Protein AF-A0A328TNJ6-F1 (afdb_monomer_lite)

Sequence (65 aa):
MKPSTLAGMAGSWRISAQPEKLAQQGISPAALTGATHLVWATGGGIVPPAEMAQYQASALKVLNP

pLDDT: mean 88.08, std 6.13, range [59.28, 95.56]

Foldseek 3Di:
DPPVQCPCVCVLVVVLVCQPVCVVVVHHPVNNVPDDDDRGRPDDPPDDPVNVVVVVVVVVVVVPD

Organism: NCBI:txid252393

Structure (mmCIF, N/CA/C/O backbone):
data_AF-A0A328TNJ6-F1
#
_entry.id   AF-A0A328TNJ6-F1
#
loop_
_atom_site.group_PDB
_atom_site.id
_atom_site.type_symbol
_atom_site.label_atom_id
_atom_site.label_alt_id
_atom_site.label_comp_id
_atom_site.label_asym_id
_atom_site.label_entity_id
_atom_site.label_seq_id
_atom_site.pdbx_PDB_ins_code
_atom_site.Cartn_x
_atom_site.Cartn_y
_atom_site.Cartn_z
_atom_site.occupancy
_atom_site.B_iso_or_equiv
_atom_site.auth_seq_id
_atom_site.auth_comp_id
_atom_site.auth_asym_id
_atom_site.auth_atom_id
_atom_site.pdbx_PDB_model_num
ATOM 1 N N . MET A 1 1 ? 7.705 -0.824 -10.922 1.00 71.06 1 MET A N 1
ATOM 2 C CA . MET A 1 1 ? 6.880 0.396 -10.993 1.00 71.06 1 MET A CA 1
ATOM 3 C C . MET A 1 1 ? 7.691 1.578 -10.481 1.00 71.06 1 MET A C 1
ATOM 5 O O . MET A 1 1 ? 8.637 1.359 -9.729 1.00 71.06 1 MET A O 1
ATOM 9 N N . LYS A 1 2 ? 7.328 2.808 -10.866 1.00 83.25 2 LYS A N 1
ATOM 10 C CA . LYS A 1 2 ? 7.928 4.030 -10.309 1.00 83.25 2 LYS A CA 1
ATOM 11 C C . LYS A 1 2 ? 7.635 4.125 -8.798 1.00 83.25 2 LYS A C 1
ATOM 13 O O . LYS A 1 2 ? 6.539 3.732 -8.398 1.00 83.25 2 LYS A O 1
ATOM 18 N N . PRO A 1 3 ? 8.531 4.676 -7.958 1.00 79.19 3 PRO A N 1
ATOM 19 C CA . PRO A 1 3 ? 8.313 4.758 -6.509 1.00 79.19 3 PRO A CA 1
ATOM 20 C C . PRO A 1 3 ? 6.999 5.436 -6.097 1.00 79.19 3 PRO A C 1
ATOM 22 O O . PRO A 1 3 ? 6.327 4.976 -5.178 1.00 79.19 3 PRO A O 1
ATOM 25 N N . SER A 1 4 ? 6.572 6.477 -6.820 1.00 82.25 4 SER A N 1
ATOM 26 C CA . SER A 1 4 ? 5.311 7.183 -6.550 1.00 82.25 4 SER A CA 1
ATOM 27 C C . SER A 1 4 ? 4.073 6.289 -6.675 1.00 82.25 4 SER A C 1
ATOM 29 O O . SER A 1 4 ? 3.096 6.506 -5.966 1.00 82.25 4 SER A O 1
ATOM 31 N N . THR A 1 5 ? 4.119 5.256 -7.523 1.00 83.50 5 THR A N 1
ATOM 32 C CA . THR A 1 5 ? 3.034 4.276 -7.680 1.00 83.50 5 THR A CA 1
ATOM 33 C C . THR A 1 5 ? 2.760 3.503 -6.389 1.00 83.50 5 THR A C 1
ATOM 35 O O . THR A 1 5 ? 1.634 3.080 -6.152 1.00 83.50 5 THR A O 1
ATOM 38 N N . LEU A 1 6 ? 3.781 3.310 -5.552 1.00 83.12 6 LEU A N 1
ATOM 39 C CA . LEU A 1 6 ? 3.709 2.496 -4.338 1.00 83.12 6 LEU A CA 1
ATOM 40 C C . LEU A 1 6 ? 3.630 3.339 -3.058 1.00 83.12 6 LEU A C 1
ATOM 42 O O . LEU A 1 6 ? 3.714 2.792 -1.960 1.00 83.12 6 LEU A O 1
ATOM 46 N N . ALA A 1 7 ? 3.418 4.656 -3.169 1.00 86.00 7 ALA A N 1
ATOM 47 C CA . ALA A 1 7 ? 3.365 5.563 -2.020 1.00 86.00 7 ALA A CA 1
ATOM 48 C C . ALA A 1 7 ? 2.320 5.146 -0.961 1.00 86.00 7 ALA A C 1
ATOM 50 O O . ALA A 1 7 ? 2.516 5.375 0.234 1.00 86.00 7 ALA A O 1
ATOM 51 N N . GLY A 1 8 ? 1.236 4.486 -1.390 1.00 86.12 8 GLY A N 1
ATOM 52 C CA . GLY A 1 8 ? 0.178 3.979 -0.515 1.00 86.12 8 GLY A CA 1
ATOM 53 C C . GLY A 1 8 ? 0.494 2.673 0.228 1.00 86.12 8 GLY A C 1
ATOM 54 O O . GLY A 1 8 ? -0.238 2.340 1.156 1.00 86.12 8 GLY A O 1
ATOM 55 N N . MET A 1 9 ? 1.562 1.937 -0.115 1.00 89.00 9 MET A N 1
ATOM 56 C CA . MET A 1 9 ? 1.820 0.595 0.449 1.00 89.00 9 MET A CA 1
ATOM 57 C C . MET A 1 9 ? 1.990 0.590 1.971 1.00 89.00 9 MET A C 1
ATOM 59 O O . MET A 1 9 ? 1.540 -0.332 2.640 1.00 89.00 9 MET A O 1
ATOM 63 N N . ALA A 1 10 ? 2.603 1.630 2.538 1.00 90.19 10 ALA A N 1
ATOM 64 C CA . ALA A 1 10 ? 2.794 1.735 3.985 1.00 90.19 10 ALA A CA 1
ATOM 65 C C . ALA A 1 10 ? 1.536 2.218 4.735 1.00 90.19 10 ALA A C 1
ATOM 67 O O . ALA A 1 10 ? 1.548 2.303 5.963 1.00 90.19 10 ALA A O 1
ATOM 68 N N . GLY A 1 11 ? 0.463 2.578 4.022 1.00 91.00 11 GLY A N 1
ATOM 69 C CA . GLY A 1 11 ? -0.749 3.150 4.607 1.00 91.0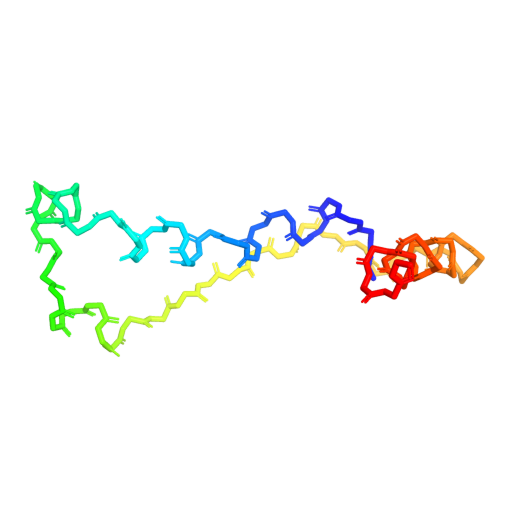0 11 GLY A CA 1
ATOM 70 C C . GLY A 1 11 ? -1.453 2.200 5.573 1.00 91.00 11 GLY A C 1
ATOM 71 O O . GLY A 1 11 ? -1.781 2.608 6.684 1.00 91.00 11 GLY A O 1
ATOM 72 N N . SER A 1 12 ? -1.621 0.930 5.192 1.00 89.88 12 SER A N 1
ATOM 73 C CA . SER A 1 12 ? -2.278 -0.082 6.032 1.00 89.88 12 SER A CA 1
ATOM 74 C C . SER A 1 12 ? -1.566 -0.258 7.371 1.00 89.88 12 SER A C 1
ATOM 76 O O . SER A 1 12 ? -2.194 -0.153 8.419 1.00 89.88 12 SER A O 1
ATOM 78 N N . TRP A 1 13 ? -0.241 -0.417 7.352 1.00 91.12 13 TRP A N 1
ATOM 79 C CA . TRP A 1 13 ? 0.552 -0.557 8.572 1.00 91.12 13 TRP A CA 1
ATOM 80 C C . TRP A 1 13 ? 0.477 0.686 9.466 1.00 91.12 13 TRP A C 1
ATOM 82 O O . TRP A 1 13 ? 0.256 0.573 10.671 1.00 91.12 13 TRP A O 1
ATOM 92 N N . ARG A 1 14 ? 0.592 1.885 8.878 1.00 92.94 14 ARG A N 1
ATOM 93 C CA . ARG A 1 14 ? 0.507 3.151 9.625 1.00 92.94 14 ARG A CA 1
ATOM 94 C C . ARG A 1 14 ? -0.847 3.347 10.294 1.00 92.94 14 ARG A C 1
ATOM 96 O O . ARG A 1 14 ? -0.890 3.892 11.393 1.00 92.94 14 ARG A O 1
ATOM 103 N N . ILE A 1 15 ? -1.935 2.955 9.633 1.00 90.62 15 ILE A N 1
ATOM 104 C CA . ILE A 1 15 ? -3.288 3.068 10.184 1.00 90.62 15 ILE A CA 1
ATOM 105 C C . ILE A 1 15 ? -3.490 2.048 11.304 1.00 90.62 15 ILE A C 1
ATOM 107 O O . ILE A 1 15 ? -3.900 2.435 12.393 1.00 90.62 15 ILE A O 1
ATOM 111 N N . SER A 1 16 ? -3.114 0.785 11.096 1.00 90.38 16 SER A N 1
ATOM 112 C CA . SER A 1 16 ? -3.243 -0.260 12.122 1.00 90.38 16 SER A CA 1
ATOM 113 C C . SER A 1 16 ? -2.415 0.020 13.384 1.00 90.38 16 SER A C 1
ATOM 115 O O . SER A 1 16 ? -2.769 -0.443 14.464 1.00 90.38 16 SER A O 1
ATOM 117 N N . ALA A 1 17 ? -1.355 0.827 13.281 1.00 92.56 17 ALA A N 1
ATOM 118 C CA . ALA A 1 17 ? -0.566 1.303 14.418 1.00 92.56 17 ALA A CA 1
ATOM 119 C C . ALA A 1 17 ? -1.217 2.463 15.212 1.00 92.56 17 ALA A C 1
ATOM 121 O O . ALA A 1 17 ? -0.595 2.987 16.134 1.00 92.56 17 ALA A O 1
ATOM 122 N N . GLN A 1 18 ? -2.440 2.897 14.872 1.00 93.81 18 GLN A N 1
ATOM 123 C CA . GLN A 1 18 ? -3.143 4.025 15.509 1.00 93.81 18 GLN A CA 1
ATOM 124 C C . GLN A 1 18 ? -4.522 3.615 16.075 1.00 93.81 18 GLN A C 1
ATOM 126 O O . GLN A 1 18 ? -5.550 4.161 15.659 1.00 93.81 18 GLN A O 1
ATOM 131 N N . PRO A 1 19 ? -4.576 2.678 17.043 1.00 89.69 19 PRO A N 1
ATOM 132 C CA . PRO A 1 19 ? -5.830 2.104 17.539 1.00 89.69 19 PRO A CA 1
ATOM 133 C C . PRO A 1 19 ? -6.764 3.134 18.187 1.00 89.69 19 PRO A C 1
ATOM 135 O O . PRO A 1 19 ? -7.977 3.039 18.027 1.00 89.69 19 PRO A O 1
ATOM 138 N N . GLU A 1 20 ? -6.228 4.153 18.863 1.00 93.62 20 GLU A N 1
ATOM 139 C CA . GLU A 1 20 ? -7.041 5.187 19.521 1.00 93.62 20 GLU A CA 1
ATOM 140 C C . GLU A 1 20 ? -7.824 6.047 18.522 1.00 93.62 20 GLU A C 1
ATOM 142 O O . GLU A 1 20 ? -9.003 6.326 18.730 1.00 93.62 20 GLU A O 1
ATOM 147 N N . LYS A 1 21 ? -7.202 6.432 17.401 1.00 93.50 21 LYS A N 1
ATOM 148 C CA . LYS A 1 21 ? -7.873 7.217 16.351 1.00 93.50 21 LYS A CA 1
ATOM 149 C C . LYS A 1 21 ? -8.941 6.398 15.637 1.00 93.50 21 LYS A C 1
ATOM 151 O O . LYS A 1 21 ? -10.000 6.922 15.311 1.00 93.50 21 LYS A O 1
ATOM 156 N N . LEU A 1 22 ? -8.673 5.113 15.423 1.00 94.19 22 LEU A N 1
ATOM 157 C CA . LEU A 1 22 ? -9.646 4.191 14.845 1.00 94.19 22 LEU A CA 1
ATOM 158 C C . LEU A 1 22 ? -10.836 3.989 15.788 1.00 94.19 22 LEU A C 1
ATOM 160 O O . LEU A 1 22 ? -11.977 4.069 15.341 1.00 94.19 22 LEU A O 1
ATOM 164 N N . ALA A 1 23 ? -10.591 3.864 17.094 1.00 92.88 23 ALA A N 1
ATOM 165 C CA . ALA A 1 23 ? -11.650 3.795 18.096 1.00 92.88 23 ALA A CA 1
ATOM 166 C C . ALA A 1 23 ? -12.507 5.075 18.136 1.00 92.88 23 ALA A C 1
ATOM 168 O O . ALA A 1 23 ? -13.730 4.978 18.191 1.00 92.88 23 ALA A O 1
ATOM 169 N N . GLN A 1 24 ? -11.899 6.264 18.021 1.00 95.56 24 GLN A N 1
ATOM 170 C CA . GLN A 1 24 ? -12.629 7.540 17.898 1.00 95.56 24 GLN A CA 1
ATOM 171 C C . GLN A 1 24 ? -13.524 7.598 16.649 1.00 95.56 24 GLN A C 1
ATOM 173 O O . GLN A 1 24 ? -14.539 8.288 16.647 1.00 95.56 24 GLN A O 1
ATOM 178 N N . GLN A 1 25 ? -13.167 6.857 15.599 1.00 93.94 25 GLN A N 1
ATOM 179 C CA . GLN A 1 25 ? -13.947 6.714 14.367 1.00 93.94 25 GLN A CA 1
ATOM 180 C C . GLN A 1 25 ? -14.937 5.535 14.412 1.00 93.94 25 GLN A C 1
ATOM 182 O O . GLN A 1 25 ? -15.586 5.244 13.410 1.00 93.94 25 GLN A O 1
ATOM 187 N N . GLY A 1 26 ? -15.062 4.843 1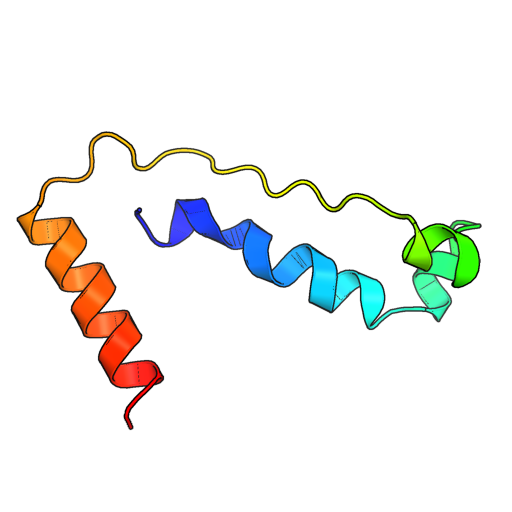5.551 1.00 93.88 26 GLY A N 1
ATOM 188 C CA . GLY A 1 26 ? -15.944 3.684 15.718 1.00 93.88 26 GLY A CA 1
ATOM 189 C C . GLY A 1 26 ? -15.417 2.386 15.096 1.00 93.88 26 GLY A C 1
ATOM 190 O O . GLY A 1 26 ? -16.155 1.408 14.993 1.00 93.88 26 GLY A O 1
ATOM 191 N N . ILE A 1 27 ? -14.148 2.347 14.687 1.00 92.38 27 ILE A N 1
ATOM 192 C CA . ILE A 1 27 ? -13.508 1.173 14.090 1.00 92.38 27 ILE A CA 1
ATOM 193 C C . ILE A 1 27 ? -12.836 0.367 15.202 1.00 92.38 27 ILE A C 1
ATOM 195 O O . ILE A 1 27 ? -11.831 0.780 15.782 1.00 92.38 27 ILE A O 1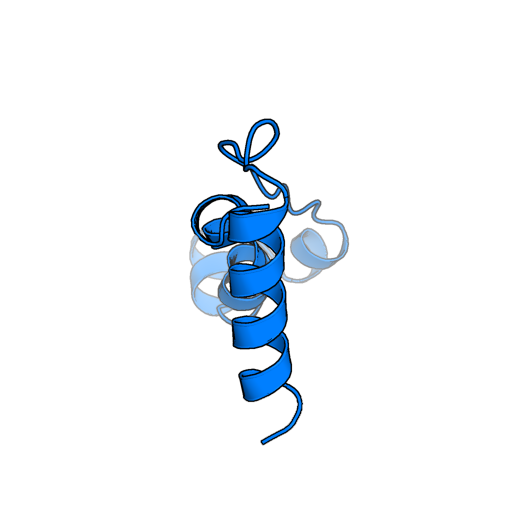
ATOM 199 N N . SER A 1 28 ? -13.399 -0.802 15.504 1.00 91.69 28 SER A N 1
ATOM 200 C CA . SER A 1 28 ? -12.864 -1.694 16.531 1.00 91.69 28 SER A CA 1
ATOM 201 C C . SER A 1 28 ? -11.671 -2.520 16.020 1.00 91.69 28 SER A C 1
ATOM 203 O O . SER A 1 28 ? -11.554 -2.770 14.816 1.00 91.69 28 SER A O 1
ATOM 205 N N . PRO A 1 29 ? -10.816 -3.039 16.921 1.00 89.00 29 PRO A N 1
ATOM 206 C CA . PRO A 1 29 ? -9.763 -3.984 16.547 1.00 89.00 29 PRO A CA 1
ATOM 207 C C . PRO A 1 29 ? -10.295 -5.228 15.819 1.00 89.00 29 PRO A C 1
ATOM 209 O O . PRO A 1 29 ? -9.680 -5.688 14.863 1.00 89.00 29 PRO A O 1
ATOM 212 N N . ALA A 1 30 ? -11.468 -5.731 16.222 1.00 91.38 30 ALA A N 1
ATOM 213 C CA . ALA A 1 30 ? -12.113 -6.873 15.575 1.00 91.38 30 ALA A CA 1
ATOM 214 C C . ALA A 1 30 ? -12.554 -6.557 14.135 1.00 91.38 30 ALA A C 1
ATOM 216 O O . ALA A 1 30 ? -12.422 -7.403 13.253 1.00 91.38 30 ALA A O 1
ATOM 217 N N . ALA A 1 31 ? -13.023 -5.330 13.874 1.00 89.62 31 ALA A N 1
ATOM 218 C CA . ALA A 1 31 ? -13.345 -4.883 12.520 1.00 89.62 31 ALA A CA 1
ATOM 219 C C . ALA A 1 31 ? -12.089 -4.805 11.631 1.00 89.62 31 ALA A C 1
ATOM 221 O O . ALA A 1 31 ? -12.147 -5.155 10.454 1.00 89.62 31 ALA A O 1
ATOM 222 N N . LEU A 1 32 ? -10.941 -4.409 12.196 1.00 90.62 32 LEU A N 1
ATOM 223 C CA . LEU A 1 32 ? -9.663 -4.374 11.475 1.00 90.62 32 LEU A CA 1
ATOM 224 C C . LEU A 1 32 ? -9.129 -5.765 11.131 1.00 90.62 32 LEU A C 1
ATOM 226 O O . LEU A 1 32 ? -8.507 -5.920 10.086 1.00 90.62 32 LEU A O 1
ATOM 230 N N . THR A 1 33 ? -9.385 -6.782 11.960 1.00 90.19 33 THR A N 1
ATOM 231 C CA . THR A 1 33 ? -8.938 -8.161 11.689 1.00 90.19 33 THR A CA 1
ATOM 232 C C . THR A 1 33 ? -9.478 -8.702 10.361 1.00 90.19 33 THR A C 1
ATOM 234 O O . THR A 1 33 ? -8.779 -9.444 9.678 1.00 90.19 33 THR A O 1
ATOM 237 N N . GLY A 1 34 ? -10.700 -8.315 9.978 1.00 88.56 34 GLY A N 1
ATOM 238 C CA . GLY A 1 34 ? -11.321 -8.688 8.702 1.00 88.56 34 GLY A CA 1
ATOM 239 C C . GLY A 1 34 ? -11.233 -7.616 7.611 1.00 88.56 34 GLY A C 1
ATOM 240 O O . GLY A 1 34 ? -11.871 -7.759 6.568 1.00 88.56 34 GLY A O 1
ATOM 241 N N . ALA A 1 35 ? -10.507 -6.520 7.840 1.00 91.50 35 ALA A N 1
ATOM 242 C CA . ALA A 1 35 ? -10.496 -5.391 6.920 1.00 91.50 35 ALA A CA 1
ATOM 243 C C . ALA A 1 35 ? -9.678 -5.684 5.653 1.00 91.50 35 ALA A C 1
ATOM 245 O O . ALA A 1 35 ? -8.584 -6.244 5.693 1.00 91.50 35 ALA A O 1
ATOM 246 N N . THR A 1 36 ? -10.190 -5.233 4.508 1.00 93.75 36 THR A N 1
ATOM 247 C CA . THR A 1 36 ? -9.448 -5.245 3.242 1.00 93.75 36 THR A CA 1
ATOM 248 C C . THR A 1 36 ? -8.773 -3.892 3.035 1.00 93.75 36 THR A C 1
ATOM 250 O O . THR A 1 36 ? -9.444 -2.869 2.905 1.00 93.75 36 THR A O 1
ATOM 253 N N . HIS A 1 37 ? -7.441 -3.875 2.970 1.00 91.88 37 HIS A N 1
ATOM 254 C CA . HIS A 1 37 ? -6.676 -2.664 2.675 1.00 91.88 37 HIS A CA 1
ATOM 255 C C . HIS A 1 37 ? -6.413 -2.545 1.170 1.00 91.88 37 HIS A C 1
ATOM 257 O O . HIS A 1 37 ? -5.606 -3.289 0.613 1.00 91.88 37 HIS A O 1
ATOM 263 N N . LEU A 1 38 ? -7.070 -1.591 0.509 1.00 92.62 38 LEU A N 1
ATOM 264 C CA . LEU A 1 38 ? -6.854 -1.315 -0.909 1.00 92.62 38 LEU A CA 1
ATOM 265 C C . LEU A 1 38 ? -5.694 -0.329 -1.098 1.00 92.62 38 LEU A C 1
ATOM 267 O O . LEU A 1 38 ? -5.758 0.814 -0.647 1.00 92.62 38 LEU A O 1
ATOM 271 N N . VAL A 1 39 ? -4.648 -0.757 -1.806 1.00 90.94 39 VAL A N 1
ATOM 272 C CA . VAL A 1 39 ? -3.566 0.128 -2.256 1.00 90.94 39 VAL A CA 1
ATOM 273 C C . VAL A 1 39 ? -3.845 0.548 -3.694 1.00 90.94 39 VAL A C 1
ATOM 275 O O . VAL A 1 39 ? -3.927 -0.293 -4.586 1.00 90.94 39 VAL A O 1
ATOM 278 N N . TRP A 1 40 ? -3.968 1.855 -3.929 1.00 90.00 40 TRP A N 1
ATOM 279 C CA . TRP A 1 40 ? -4.206 2.391 -5.266 1.00 90.00 40 TRP A CA 1
ATOM 280 C C . TRP A 1 40 ? -2.891 2.738 -5.972 1.00 90.00 40 TRP A C 1
ATOM 282 O O . TRP A 1 40 ? -2.242 3.738 -5.661 1.00 90.00 40 TRP A O 1
ATOM 292 N N . ALA A 1 41 ? -2.506 1.913 -6.943 1.00 87.12 41 ALA A N 1
ATOM 293 C CA . ALA A 1 41 ? -1.355 2.160 -7.801 1.00 87.12 41 ALA A CA 1
ATOM 294 C C . ALA A 1 41 ? -1.712 3.185 -8.892 1.00 87.12 41 ALA A C 1
ATOM 296 O O . ALA A 1 41 ? -2.439 2.880 -9.832 1.00 87.12 41 ALA A O 1
ATOM 297 N N . THR A 1 42 ? -1.184 4.406 -8.794 1.00 81.69 42 THR A N 1
ATOM 298 C CA . THR A 1 42 ? -1.549 5.528 -9.686 1.00 81.69 42 THR A CA 1
ATOM 299 C C . THR A 1 42 ? -0.849 5.530 -11.053 1.00 81.69 42 THR A C 1
ATOM 301 O O . THR A 1 42 ? -1.067 6.446 -11.841 1.00 81.69 42 THR A O 1
ATOM 304 N N . GLY A 1 43 ? -0.008 4.539 -11.374 1.00 81.50 43 GLY A N 1
ATOM 305 C CA . GLY A 1 43 ? 0.664 4.473 -12.677 1.00 81.50 43 GLY A CA 1
ATOM 306 C C . GLY A 1 43 ? 1.847 3.508 -12.728 1.00 81.50 43 GLY A C 1
ATOM 307 O O . GLY A 1 43 ? 1.997 2.645 -11.873 1.00 81.50 43 GLY A O 1
ATOM 308 N N . GLY A 1 44 ? 2.734 3.667 -13.711 1.00 74.00 44 GLY A N 1
ATOM 309 C CA . GLY A 1 44 ? 3.993 2.913 -13.790 1.00 74.00 44 GLY A CA 1
ATOM 310 C C . GLY A 1 44 ? 4.014 1.724 -14.760 1.00 74.00 44 GLY A C 1
ATOM 311 O O . GLY A 1 44 ? 5.009 1.005 -14.781 1.00 74.00 44 GLY A O 1
ATOM 312 N N . GLY A 1 45 ? 2.961 1.533 -15.563 1.00 75.19 45 GLY A N 1
ATOM 313 C CA . GLY A 1 45 ? 2.906 0.506 -16.617 1.00 75.19 45 GLY A CA 1
ATOM 314 C C . GLY A 1 45 ? 3.755 0.808 -17.862 1.00 75.19 45 GLY A C 1
ATOM 315 O O . GLY A 1 45 ? 4.004 -0.093 -18.649 1.00 75.19 45 GLY A O 1
ATOM 316 N N . ILE A 1 46 ? 4.226 2.052 -18.025 1.00 82.19 46 ILE A N 1
ATOM 317 C CA . ILE A 1 46 ? 5.031 2.514 -19.176 1.00 82.19 46 ILE A CA 1
ATOM 318 C C . ILE A 1 46 ? 6.365 3.113 -18.689 1.00 82.19 46 ILE A C 1
ATOM 320 O O . ILE A 1 46 ? 6.843 4.119 -19.199 1.00 82.19 46 ILE A O 1
ATOM 324 N N . VAL A 1 47 ? 6.957 2.551 -17.633 1.00 83.94 47 VAL A N 1
ATOM 325 C CA . VAL A 1 47 ? 8.311 2.957 -17.220 1.00 83.94 47 VAL A CA 1
ATOM 326 C C . VAL A 1 47 ? 9.318 2.206 -18.096 1.00 83.94 47 VAL A C 1
ATOM 328 O O . VAL A 1 47 ? 9.264 0.972 -18.120 1.00 83.94 47 VAL A O 1
ATOM 331 N N . PRO A 1 48 ? 10.241 2.892 -18.795 1.00 89.94 48 PRO A N 1
A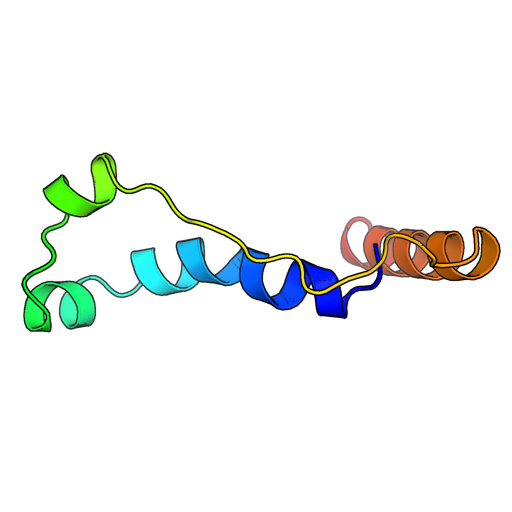TOM 332 C CA . PRO A 1 48 ? 11.265 2.230 -19.592 1.00 89.94 48 PRO A CA 1
ATOM 333 C C . PRO A 1 48 ? 12.115 1.257 -18.755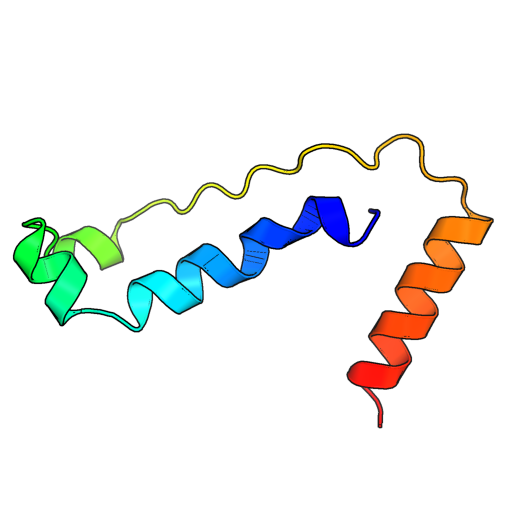 1.00 89.94 48 PRO A C 1
ATOM 335 O O . PRO A 1 48 ? 12.404 1.545 -17.589 1.00 89.94 48 PRO A O 1
ATOM 338 N N . PRO A 1 49 ? 12.592 0.136 -19.331 1.00 90.06 49 PRO A N 1
ATOM 339 C CA . PRO A 1 49 ? 1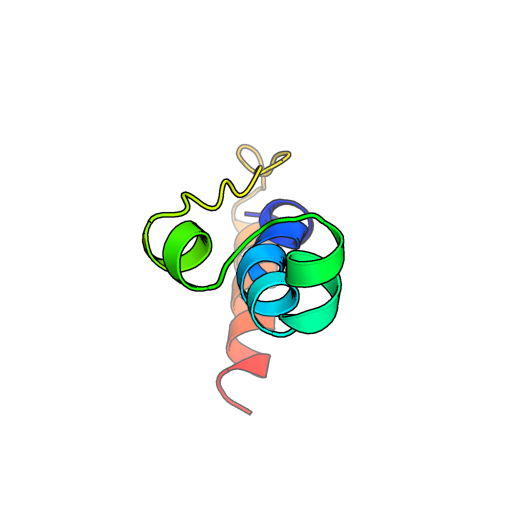3.374 -0.861 -18.593 1.00 90.06 49 PRO A CA 1
ATOM 340 C C . PRO A 1 49 ? 14.612 -0.291 -17.884 1.00 90.06 49 PRO A C 1
ATOM 342 O O . PRO A 1 49 ? 14.899 -0.666 -16.749 1.00 90.06 49 PRO A O 1
ATOM 345 N N . ALA A 1 50 ? 15.312 0.656 -18.519 1.00 90.25 50 ALA A N 1
ATOM 346 C CA . ALA A 1 50 ? 16.494 1.298 -17.942 1.00 90.25 50 ALA A CA 1
ATOM 347 C C . ALA A 1 50 ? 16.166 2.099 -16.668 1.00 90.25 50 ALA A C 1
ATOM 349 O O . ALA A 1 50 ? 16.889 2.019 -15.677 1.00 90.25 50 ALA A O 1
ATOM 350 N N . GLU A 1 51 ? 15.050 2.829 -16.666 1.00 88.56 51 GLU A N 1
ATOM 351 C CA . GLU A 1 51 ? 14.584 3.593 -15.504 1.00 88.56 51 GLU A CA 1
ATOM 352 C C . GLU A 1 51 ? 14.089 2.648 -14.393 1.00 88.56 51 GLU A C 1
ATOM 354 O O . GLU A 1 51 ? 14.390 2.835 -13.215 1.00 88.56 51 GLU A O 1
ATOM 359 N N . MET A 1 52 ? 13.421 1.550 -14.766 1.00 90.06 52 MET A N 1
ATOM 360 C CA . MET A 1 52 ? 13.032 0.494 -13.828 1.00 90.06 52 MET A CA 1
ATOM 361 C C . MET A 1 52 ? 14.228 -0.150 -13.112 1.00 90.06 52 MET A C 1
ATOM 363 O O . MET A 1 52 ? 14.151 -0.391 -11.904 1.00 90.06 52 MET A O 1
ATOM 367 N N . ALA A 1 53 ? 15.333 -0.396 -13.820 1.00 90.88 53 ALA A N 1
ATOM 368 C CA . ALA A 1 53 ? 16.550 -0.952 -13.231 1.00 90.88 53 ALA A CA 1
ATOM 369 C C . ALA A 1 53 ? 17.168 -0.012 -12.178 1.00 90.88 53 ALA A C 1
ATOM 371 O O . ALA A 1 53 ? 17.628 -0.471 -11.132 1.00 90.88 53 ALA A O 1
ATOM 372 N N . GLN A 1 54 ? 17.114 1.307 -12.395 1.00 90.94 54 GLN A N 1
ATOM 373 C CA . GLN A 1 54 ? 17.587 2.296 -11.416 1.00 90.94 54 GLN A CA 1
ATOM 374 C C . GLN A 1 54 ? 16.755 2.275 -10.127 1.00 90.94 54 GLN A C 1
ATOM 376 O O . GLN A 1 54 ? 17.313 2.344 -9.025 1.00 90.94 54 GLN A O 1
ATOM 381 N N . TYR A 1 55 ? 15.430 2.132 -10.245 1.00 88.88 55 TYR A N 1
ATOM 382 C CA . TYR A 1 55 ? 14.548 1.995 -9.084 1.00 88.88 55 TYR A CA 1
ATOM 383 C C . TYR A 1 55 ? 14.854 0.724 -8.283 1.00 88.88 55 TYR A C 1
ATOM 385 O O . TYR A 1 55 ? 14.931 0.781 -7.056 1.00 88.88 55 TYR A O 1
ATOM 393 N N . GLN A 1 56 ? 15.093 -0.402 -8.960 1.00 88.38 56 GLN A N 1
ATOM 394 C CA . GLN A 1 56 ? 15.470 -1.659 -8.307 1.00 88.38 56 GLN A CA 1
ATOM 395 C C . GLN A 1 56 ? 16.833 -1.565 -7.615 1.00 88.38 56 GLN A C 1
ATOM 397 O O . GLN A 1 56 ? 16.953 -1.953 -6.457 1.00 88.38 56 GLN A O 1
ATOM 402 N N . ALA A 1 57 ? 17.843 -0.997 -8.279 1.00 91.25 57 ALA A N 1
ATOM 403 C CA . ALA A 1 57 ? 19.173 -0.823 -7.697 1.00 91.25 57 ALA A CA 1
ATOM 404 C C . ALA A 1 57 ? 19.139 0.065 -6.443 1.00 91.25 57 ALA A C 1
ATOM 406 O O . ALA A 1 57 ? 19.781 -0.245 -5.442 1.00 91.25 57 ALA A O 1
ATOM 407 N N . SER A 1 58 ? 18.357 1.147 -6.475 1.00 89.38 58 SER A N 1
ATOM 408 C CA . SER A 1 58 ? 18.166 2.026 -5.316 1.00 89.38 58 SER A CA 1
ATOM 409 C C . SER A 1 58 ? 17.494 1.294 -4.152 1.00 89.38 58 SER A C 1
ATOM 411 O O . SER A 1 58 ? 17.931 1.436 -3.014 1.00 89.38 58 SER A O 1
ATOM 413 N N . ALA A 1 59 ? 16.476 0.473 -4.428 1.00 87.44 59 ALA A N 1
ATOM 414 C CA . ALA A 1 59 ? 15.813 -0.328 -3.402 1.00 87.44 59 ALA A CA 1
ATOM 415 C C . ALA A 1 59 ? 16.751 -1.386 -2.794 1.00 87.44 59 ALA A C 1
ATOM 417 O O . ALA A 1 59 ? 16.794 -1.538 -1.577 1.00 87.44 59 ALA A O 1
ATOM 418 N N . LEU A 1 60 ? 17.547 -2.073 -3.621 1.00 91.19 60 LEU A N 1
ATOM 419 C CA . LEU A 1 60 ? 18.506 -3.079 -3.157 1.00 91.19 60 LEU A CA 1
ATOM 420 C C . LEU A 1 60 ? 19.582 -2.488 -2.240 1.00 91.19 60 LEU A C 1
ATOM 422 O O . LEU A 1 60 ? 19.932 -3.128 -1.257 1.00 91.19 60 LEU A O 1
ATOM 426 N N . LYS A 1 61 ? 20.050 -1.260 -2.498 1.00 91.69 61 LYS A N 1
ATOM 427 C CA . LYS A 1 61 ? 20.987 -0.558 -1.600 1.00 91.69 61 LYS A CA 1
ATOM 428 C C . LYS A 1 61 ? 20.411 -0.293 -0.207 1.00 91.69 61 LYS A C 1
ATOM 430 O O . LYS A 1 61 ? 21.158 -0.244 0.756 1.00 91.69 61 LYS A O 1
ATOM 435 N N . VAL A 1 62 ? 19.099 -0.082 -0.097 1.00 87.88 62 VAL A N 1
ATOM 436 C CA . VAL A 1 62 ? 18.437 0.134 1.201 1.00 87.88 62 VAL A CA 1
ATOM 437 C C . VAL A 1 62 ? 18.226 -1.189 1.941 1.00 87.88 62 VAL A C 1
ATOM 439 O O . VAL A 1 62 ? 18.262 -1.217 3.166 1.00 87.88 62 VAL A O 1
ATOM 442 N N . LEU A 1 63 ? 17.996 -2.281 1.206 1.00 84.44 63 LEU A N 1
ATOM 443 C CA . LEU A 1 63 ? 17.764 -3.611 1.778 1.00 84.44 63 LEU A CA 1
ATOM 444 C C . LEU A 1 63 ? 19.063 -4.333 2.171 1.00 84.44 63 LEU A C 1
ATOM 446 O O . LEU A 1 63 ? 19.050 -5.097 3.131 1.00 84.44 63 LEU A O 1
ATOM 450 N N . ASN A 1 64 ? 20.162 -4.067 1.460 1.00 81.69 64 ASN A N 1
ATOM 451 C CA . ASN A 1 64 ? 21.495 -4.609 1.716 1.00 81.69 64 ASN A CA 1
ATOM 452 C C . ASN A 1 64 ? 22.478 -3.447 1.969 1.00 81.69 64 ASN A C 1
ATOM 454 O O . ASN A 1 64 ? 23.120 -3.003 1.010 1.00 81.69 64 ASN A O 1
ATOM 458 N N . PRO A 1 65 ? 22.540 -2.916 3.204 1.00 59.28 65 PRO A N 1
ATOM 459 C CA . PRO A 1 65 ? 23.424 -1.805 3.551 1.00 59.28 65 PRO A CA 1
ATOM 460 C C . PRO A 1 65 ? 24.912 -2.176 3.508 1.00 59.28 65 PRO A C 1
ATOM 462 O O . PRO A 1 65 ? 25.248 -3.358 3.753 1.00 59.28 65 PRO A O 1
#

InterPro domains:
  IPR036052 Tryptophan synthase beta chain-like, PALP domain superfamily [G3DSA:3.40.50.1100] (1-64)

Secondary structure (DSSP, 8-state):
--GGGGTTTTHHHHHHT-HHHHHHTT--HHHHHT----------TT--HHHHHHHHHHHHHHH--

Radius of gyration: 16.39 Å; chains: 1; bounding box: 39×16×39 Å